Protein AF-A0A4P8XWK1-F1 (afdb_monomer_lite)

Sequence (122 aa):
MGINEVAKKFLLLSGVDESELSKYLPLIRESIAYVKSILKEEVDVKENSALLTSACGTYAYYKWSLFYSQSDVSYFKAGDLTVSKSSESKVTERAYSLWKESLKEIARFTKSSDFYFKGVSV

Foldseek 3Di:
DDLVLLLVLQCVLQVDDPVCSVVLSVLLVVLLVVLVVFFDPPDPCVVCVVLSSQLSNLSSQLVVLVVVLVVVPDDDDDPDDPPDNVVSVVSNVVSVVSNVVSCVVCVVGGPPDPPDPPPPDD

Structure (mmCIF, N/CA/C/O backbone):
data_AF-A0A4P8XWK1-F1
#
_entry.id   AF-A0A4P8XWK1-F1
#
loop_
_atom_site.group_PDB
_atom_site.id
_atom_site.type_symbol
_atom_site.label_atom_id
_atom_site.label_alt_id
_atom_site.label_comp_id
_atom_site.label_asym_id
_atom_site.label_entity_id
_atom_site.label_seq_id
_atom_site.pdbx_PDB_ins_code
_atom_site.Cartn_x
_atom_site.Cartn_y
_atom_site.Cartn_z
_atom_site.occupancy
_atom_site.B_iso_or_equiv
_atom_site.auth_seq_id
_atom_site.auth_comp_id
_atom_site.auth_asym_id
_atom_site.auth_atom_id
_atom_site.pdbx_PDB_model_num
ATOM 1 N N . MET A 1 1 ? -7.491 9.790 1.916 1.00 81.88 1 MET A N 1
ATOM 2 C CA . MET A 1 1 ? -6.547 9.207 0.937 1.00 81.88 1 MET A CA 1
ATOM 3 C C . MET A 1 1 ? -6.998 9.577 -0.469 1.00 81.88 1 MET A C 1
ATOM 5 O O . MET A 1 1 ? -8.122 9.241 -0.838 1.00 81.88 1 MET A O 1
ATOM 9 N N . GLY A 1 2 ? -6.183 10.332 -1.202 1.00 91.44 2 GLY A N 1
ATOM 10 C CA . GLY A 1 2 ? -6.444 10.676 -2.599 1.00 91.44 2 GLY A CA 1
ATOM 11 C C . GLY A 1 2 ? -5.657 9.766 -3.542 1.00 91.44 2 GLY A C 1
ATOM 12 O O . GLY A 1 2 ? -4.635 9.189 -3.169 1.00 91.44 2 GLY A O 1
ATOM 13 N N . ILE A 1 3 ? -6.171 9.579 -4.759 1.00 95.94 3 ILE A N 1
ATOM 14 C CA . ILE A 1 3 ? -5.551 8.687 -5.749 1.00 95.94 3 ILE A CA 1
ATOM 15 C C . ILE A 1 3 ? -4.157 9.172 -6.169 1.00 95.94 3 ILE A C 1
ATOM 17 O O . ILE A 1 3 ? -3.268 8.351 -6.377 1.00 95.94 3 ILE A O 1
ATOM 21 N N . ASN A 1 4 ? -3.944 10.488 -6.228 1.00 96.75 4 ASN A N 1
ATOM 22 C CA . ASN A 1 4 ? -2.685 11.089 -6.667 1.00 96.75 4 ASN A CA 1
ATOM 23 C C . ASN A 1 4 ? -1.558 10.851 -5.654 1.00 96.75 4 ASN A C 1
ATOM 25 O O . ASN A 1 4 ? -0.423 10.571 -6.025 1.00 96.75 4 ASN A O 1
ATOM 29 N N . GLU A 1 5 ? -1.863 10.936 -4.365 1.00 97.19 5 GLU A N 1
ATOM 30 C CA . GLU A 1 5 ? -0.912 10.730 -3.277 1.00 97.19 5 GLU A CA 1
ATOM 31 C C . GLU A 1 5 ? -0.511 9.256 -3.177 1.00 97.19 5 GLU A C 1
ATOM 33 O O . GLU A 1 5 ? 0.667 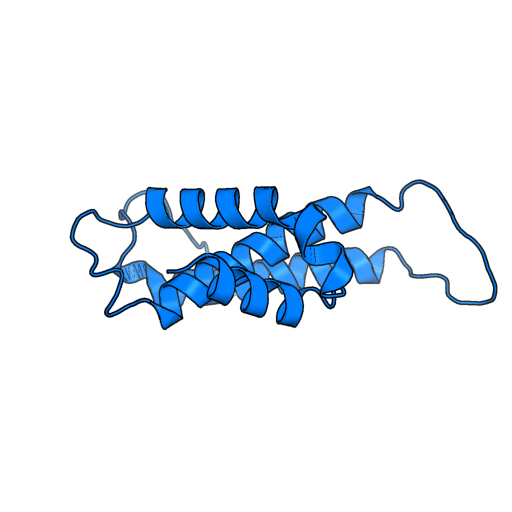8.939 -3.006 1.00 97.19 5 GLU A O 1
ATOM 38 N N . VAL A 1 6 ? -1.475 8.348 -3.362 1.00 98.12 6 VAL A N 1
ATOM 39 C CA . VAL A 1 6 ? -1.200 6.907 -3.421 1.00 98.12 6 VAL A CA 1
ATOM 40 C C . VAL A 1 6 ? -0.385 6.563 -4.669 1.00 98.12 6 VAL A C 1
ATOM 42 O O . VAL A 1 6 ? 0.570 5.797 -4.565 1.00 98.12 6 VAL A O 1
ATOM 45 N N . ALA A 1 7 ? -0.692 7.169 -5.820 1.00 98.06 7 ALA A N 1
ATOM 46 C CA . ALA A 1 7 ? 0.085 7.008 -7.047 1.00 98.06 7 ALA A CA 1
ATOM 47 C C . ALA A 1 7 ? 1.542 7.460 -6.871 1.00 98.06 7 ALA A C 1
ATOM 49 O O . ALA A 1 7 ? 2.454 6.710 -7.203 1.00 98.06 7 ALA A O 1
ATOM 50 N N . LYS A 1 8 ? 1.781 8.627 -6.259 1.00 97.81 8 LYS A N 1
ATOM 51 C CA . LYS A 1 8 ? 3.140 9.104 -5.944 1.00 97.81 8 LYS A CA 1
ATOM 52 C C . LYS A 1 8 ? 3.898 8.133 -5.039 1.00 97.81 8 LYS A C 1
ATOM 54 O O . LYS A 1 8 ? 5.059 7.831 -5.301 1.00 97.81 8 LYS A O 1
ATOM 59 N N . LYS A 1 9 ? 3.245 7.613 -3.991 1.00 97.88 9 LYS A N 1
ATOM 60 C CA . LYS A 1 9 ? 3.847 6.607 -3.099 1.00 97.88 9 LYS A CA 1
ATOM 61 C C . LYS A 1 9 ? 4.169 5.313 -3.851 1.00 97.88 9 LYS A C 1
ATOM 63 O O . LYS A 1 9 ? 5.223 4.733 -3.618 1.00 97.88 9 LYS A O 1
ATOM 68 N N . PHE A 1 10 ? 3.289 4.877 -4.749 1.00 97.81 10 PHE A N 1
ATOM 69 C CA . PHE A 1 10 ? 3.504 3.704 -5.590 1.00 97.81 10 PHE A CA 1
ATOM 70 C C . PHE A 1 10 ? 4.699 3.877 -6.540 1.00 97.81 10 PHE A C 1
ATOM 72 O O . PHE A 1 10 ? 5.564 3.003 -6.565 1.00 97.81 10 PHE A O 1
ATOM 79 N N . LEU A 1 11 ? 4.790 4.993 -7.274 1.00 96.81 11 LEU A N 1
ATOM 80 C CA . LEU A 1 11 ? 5.912 5.266 -8.186 1.00 96.81 11 LEU A CA 1
ATOM 81 C C . LEU A 1 11 ? 7.243 5.302 -7.426 1.00 96.81 11 LEU A C 1
ATOM 83 O O . LEU A 1 11 ? 8.204 4.657 -7.834 1.00 96.81 11 LEU A O 1
ATOM 87 N N . LEU A 1 12 ? 7.264 5.956 -6.258 1.00 96.81 12 LEU A N 1
ATOM 88 C CA . LEU A 1 12 ? 8.442 6.007 -5.389 1.00 96.81 12 LEU A CA 1
ATOM 89 C C . LEU A 1 12 ? 8.949 4.611 -4.986 1.00 96.81 12 LEU A C 1
ATOM 91 O O . LEU A 1 12 ? 10.154 4.407 -4.876 1.00 96.81 12 LEU A O 1
ATOM 95 N N . LEU A 1 13 ? 8.043 3.667 -4.718 1.00 95.38 13 LEU A N 1
ATOM 96 C CA . LEU A 1 13 ? 8.403 2.319 -4.264 1.00 95.38 13 LEU A CA 1
ATOM 97 C C . LEU A 1 13 ? 8.727 1.363 -5.417 1.00 95.38 13 LEU A C 1
ATOM 99 O O . LEU A 1 13 ? 9.612 0.522 -5.280 1.00 95.38 13 LEU A O 1
ATOM 103 N N . SER A 1 14 ? 7.993 1.472 -6.524 1.00 93.06 14 SER A N 1
ATOM 104 C CA . SER A 1 14 ? 8.110 0.574 -7.678 1.00 93.06 14 SER A CA 1
ATOM 105 C C . SER A 1 14 ? 9.228 0.958 -8.640 1.00 93.06 14 SER A C 1
ATOM 107 O O . SER A 1 14 ? 9.750 0.084 -9.324 1.00 93.06 14 SER A O 1
ATOM 109 N N . GLY A 1 15 ? 9.599 2.241 -8.704 1.00 92.94 15 GLY A N 1
ATOM 110 C CA . GLY A 1 15 ? 10.510 2.754 -9.729 1.00 92.94 15 GLY A CA 1
ATOM 111 C C . GLY A 1 15 ? 9.896 2.786 -11.133 1.00 92.94 15 GLY A C 1
ATOM 112 O O . GLY A 1 15 ? 10.620 3.006 -12.098 1.00 92.94 15 GLY A O 1
ATOM 113 N N . VAL A 1 16 ? 8.583 2.55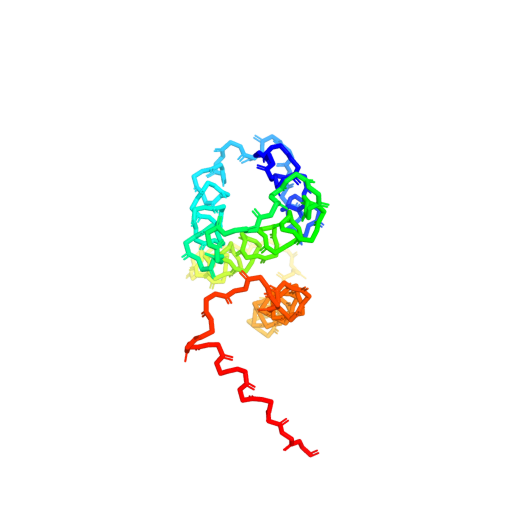9 -11.253 1.00 92.00 16 VAL A N 1
ATOM 114 C CA . VAL A 1 16 ? 7.835 2.709 -12.505 1.00 92.00 16 VAL A CA 1
ATOM 115 C C . VAL A 1 16 ? 7.911 4.162 -12.968 1.00 92.00 16 VAL A C 1
ATOM 117 O O . VAL A 1 16 ? 7.784 5.084 -12.159 1.00 92.00 16 VAL A O 1
ATOM 120 N N . ASP A 1 17 ? 8.095 4.361 -14.271 1.00 92.38 17 ASP A N 1
ATOM 121 C CA . ASP A 1 17 ? 8.111 5.694 -14.864 1.00 92.38 17 ASP A CA 1
ATOM 122 C C . ASP A 1 17 ? 6.719 6.346 -14.802 1.00 92.38 17 ASP A C 1
ATOM 124 O O . ASP A 1 17 ? 5.687 5.689 -14.968 1.00 92.38 17 ASP A O 1
ATOM 128 N N . GLU A 1 18 ? 6.671 7.661 -14.586 1.00 93.38 18 GLU A N 1
ATOM 129 C CA . GLU A 1 18 ? 5.405 8.392 -14.479 1.00 93.38 18 GLU A CA 1
ATOM 130 C C . GLU A 1 18 ? 4.548 8.273 -15.754 1.00 93.38 18 GLU A C 1
ATOM 132 O O . GLU A 1 18 ? 3.319 8.208 -15.661 1.00 93.38 18 GLU A O 1
ATOM 137 N N . SER A 1 19 ? 5.166 8.140 -16.935 1.00 95.25 19 SER A N 1
ATOM 138 C CA . SER A 1 19 ? 4.454 7.918 -18.203 1.00 95.25 19 SER A CA 1
ATOM 139 C C . SER A 1 19 ? 3.677 6.596 -18.237 1.00 95.25 19 SER A C 1
ATOM 141 O O . SER A 1 19 ? 2.658 6.483 -18.927 1.00 95.25 19 SER A O 1
ATOM 143 N N . GLU A 1 20 ? 4.092 5.605 -17.446 1.00 93.00 20 GLU A N 1
ATOM 144 C CA . GLU A 1 20 ? 3.436 4.302 -17.350 1.00 93.00 20 GLU A CA 1
ATOM 145 C C . GLU A 1 20 ? 2.373 4.236 -16.251 1.00 93.00 20 GLU A C 1
ATOM 147 O O . GLU A 1 20 ? 1.632 3.251 -16.180 1.00 93.00 20 GLU A O 1
ATOM 152 N N . LEU A 1 21 ? 2.233 5.279 -15.424 1.00 93.88 21 LEU A N 1
ATOM 153 C CA . LEU A 1 21 ? 1.309 5.299 -14.286 1.00 93.88 21 LEU A CA 1
ATOM 154 C C . LE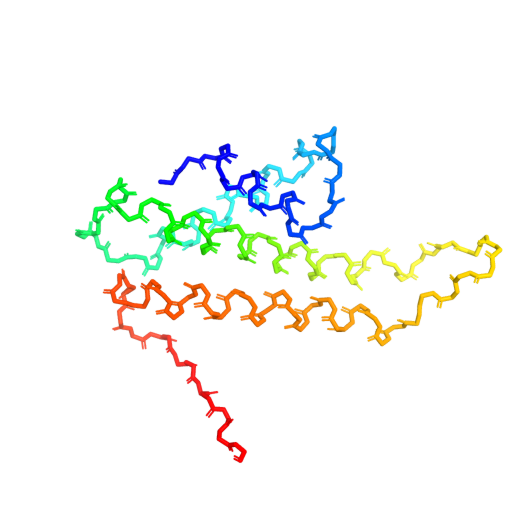U A 1 21 ? -0.124 4.915 -14.682 1.00 93.88 21 LEU A C 1
ATOM 156 O O . LEU A 1 21 ? -0.813 4.219 -13.933 1.00 93.88 21 LEU A O 1
ATOM 160 N N . SER A 1 22 ? -0.568 5.332 -15.871 1.00 95.88 22 SER A N 1
ATOM 161 C CA . SER A 1 22 ? -1.906 5.035 -16.396 1.00 95.88 22 SER A CA 1
ATOM 162 C C . SER A 1 22 ? -2.227 3.533 -16.424 1.00 95.88 22 SER A C 1
ATOM 164 O O . SER A 1 22 ? -3.360 3.155 -16.113 1.00 95.88 22 SER A O 1
ATOM 166 N N . LYS A 1 23 ? -1.228 2.676 -16.691 1.00 94.56 23 LYS A N 1
ATOM 167 C CA . LYS A 1 23 ? -1.353 1.207 -16.707 1.00 94.56 23 LYS A CA 1
ATOM 168 C C . LYS A 1 23 ? -1.670 0.638 -15.322 1.00 94.56 23 LYS A C 1
ATOM 170 O O . LYS A 1 23 ? -2.345 -0.380 -15.208 1.00 94.56 23 LYS A O 1
ATOM 175 N N . TYR A 1 24 ? -1.218 1.317 -14.267 1.00 95.94 24 TYR A N 1
ATOM 176 C CA . TYR A 1 24 ? -1.308 0.856 -12.880 1.00 95.94 24 TYR A CA 1
ATOM 177 C C . TYR A 1 24 ? -2.408 1.556 -12.069 1.00 95.94 24 TYR A C 1
ATOM 179 O O . TYR A 1 24 ? -2.654 1.192 -10.920 1.00 95.94 24 TYR A O 1
ATOM 187 N N . LEU A 1 25 ? -3.137 2.518 -12.648 1.00 96.75 25 LEU A N 1
ATOM 188 C CA . LEU A 1 25 ? -4.273 3.161 -11.974 1.00 96.75 25 LEU A CA 1
ATOM 189 C C . LEU A 1 25 ? -5.364 2.178 -11.510 1.00 96.75 25 LEU A C 1
ATOM 191 O O . LEU A 1 25 ? -5.874 2.380 -10.404 1.00 96.75 25 LEU A O 1
ATOM 195 N N . PRO A 1 26 ? -5.747 1.128 -12.272 1.00 96.50 26 PRO A N 1
ATOM 196 C CA . PRO A 1 26 ? -6.682 0.117 -11.774 1.00 96.50 26 PRO A CA 1
ATOM 197 C C . PRO A 1 26 ? -6.164 -0.567 -10.503 1.00 96.50 26 PRO A C 1
ATOM 199 O O . PRO A 1 26 ? -6.881 -0.625 -9.506 1.00 96.50 26 PRO A O 1
ATOM 202 N N . LEU A 1 27 ? -4.886 -0.960 -10.495 1.00 95.81 27 LEU A N 1
ATOM 203 C CA . LEU A 1 27 ? -4.233 -1.575 -9.342 1.00 95.81 27 LEU A CA 1
ATOM 204 C C . LEU A 1 27 ? -4.242 -0.648 -8.116 1.00 95.81 27 LEU A C 1
ATOM 206 O O . LEU A 1 27 ? -4.597 -1.067 -7.017 1.00 95.81 27 LEU A O 1
ATOM 210 N N . ILE A 1 28 ? -3.914 0.631 -8.310 1.00 97.94 28 ILE A N 1
ATOM 211 C CA . ILE A 1 28 ? -3.928 1.645 -7.247 1.00 97.94 28 ILE A CA 1
ATOM 212 C C . ILE A 1 28 ? -5.342 1.831 -6.675 1.00 97.94 28 ILE A C 1
ATOM 214 O O . ILE A 1 28 ? -5.514 1.920 -5.456 1.00 97.94 28 ILE A O 1
ATOM 218 N N . ARG A 1 29 ? -6.372 1.869 -7.531 1.00 98.12 29 ARG A N 1
ATOM 219 C CA . ARG A 1 29 ? -7.777 1.984 -7.099 1.00 98.12 29 ARG A CA 1
ATOM 220 C C . ARG A 1 29 ? -8.218 0.775 -6.285 1.00 98.12 29 ARG A C 1
ATOM 222 O O . ARG A 1 29 ? -8.849 0.955 -5.245 1.00 98.12 29 ARG A O 1
ATOM 229 N N . GLU A 1 30 ? -7.859 -0.429 -6.720 1.00 96.44 30 GLU A N 1
ATOM 230 C CA . GLU A 1 30 ? -8.125 -1.660 -5.971 1.00 96.44 30 GLU A CA 1
ATOM 231 C C . GLU A 1 30 ? -7.444 -1.643 -4.603 1.00 96.44 30 GLU A C 1
ATOM 233 O O . GLU A 1 30 ? -8.067 -1.995 -3.603 1.00 96.44 30 GLU A O 1
ATOM 238 N N . SER A 1 31 ? -6.195 -1.180 -4.526 1.00 96.50 31 SER A N 1
ATOM 239 C CA . SER A 1 31 ? -5.480 -1.072 -3.255 1.00 96.50 31 SER A CA 1
ATOM 240 C C . SER A 1 31 ? -6.136 -0.080 -2.294 1.00 96.50 31 SER A C 1
ATOM 242 O O . SER A 1 31 ? -6.262 -0.373 -1.105 1.00 96.50 31 SER A O 1
ATOM 244 N N . ILE A 1 32 ? -6.620 1.057 -2.802 1.00 97.31 32 ILE A N 1
ATOM 245 C CA . ILE A 1 32 ? -7.410 2.020 -2.021 1.00 97.31 32 ILE A CA 1
ATOM 246 C C . ILE A 1 32 ? -8.711 1.382 -1.522 1.00 97.31 32 ILE A C 1
ATOM 248 O O . ILE A 1 32 ? -9.070 1.548 -0.355 1.00 97.31 32 ILE A O 1
ATOM 252 N N . ALA A 1 33 ? -9.427 0.663 -2.390 1.00 96.31 33 ALA A N 1
ATOM 253 C CA . ALA A 1 33 ? -10.677 -0.003 -2.031 1.00 96.31 33 ALA A CA 1
ATOM 254 C C . ALA A 1 33 ? -10.458 -1.076 -0.954 1.00 96.31 33 ALA A C 1
ATOM 256 O O . ALA A 1 33 ? -11.201 -1.117 0.027 1.00 96.31 33 ALA A O 1
ATOM 257 N N . TYR A 1 34 ? -9.402 -1.881 -1.088 1.00 95.50 34 TYR A N 1
ATOM 258 C CA . TYR A 1 34 ? -9.035 -2.892 -0.102 1.00 95.50 34 TYR A CA 1
ATOM 259 C C . TYR A 1 34 ? -8.730 -2.272 1.261 1.00 95.50 34 TYR A C 1
ATOM 261 O O . TYR A 1 34 ? -9.350 -2.658 2.252 1.00 95.50 34 TYR A O 1
ATOM 269 N N . VAL A 1 35 ? -7.844 -1.270 1.324 1.00 94.94 35 VAL A N 1
ATOM 270 C CA . VAL A 1 35 ? -7.516 -0.620 2.602 1.00 94.94 35 VAL A CA 1
ATOM 271 C C . VAL A 1 35 ? -8.775 -0.033 3.231 1.00 94.94 35 VAL A C 1
ATOM 273 O O . VAL A 1 35 ? -9.016 -0.273 4.404 1.00 94.94 35 VAL A O 1
ATOM 276 N N . LYS A 1 36 ? -9.640 0.640 2.462 1.00 94.00 36 LYS A N 1
ATOM 277 C CA . LYS A 1 36 ? -10.928 1.137 2.976 1.00 94.00 36 LYS A CA 1
ATOM 278 C C . LYS A 1 36 ? -11.826 0.030 3.531 1.00 94.00 36 LYS A C 1
ATOM 280 O O . LYS A 1 36 ? -12.472 0.251 4.547 1.00 94.00 36 LYS A O 1
ATOM 285 N N . SER A 1 37 ? -11.864 -1.143 2.896 1.00 93.38 37 SER A N 1
ATOM 286 C CA . SER A 1 37 ? -12.726 -2.254 3.325 1.00 93.38 37 SER A CA 1
ATOM 287 C C . SER A 1 37 ? -12.365 -2.806 4.709 1.00 93.38 37 SER A C 1
ATOM 289 O O . SER A 1 37 ? -13.251 -3.253 5.442 1.00 93.38 37 SER A O 1
ATOM 291 N N . ILE A 1 38 ? -11.084 -2.718 5.087 1.00 93.25 38 ILE A N 1
ATOM 292 C CA . ILE A 1 38 ? -10.575 -3.204 6.373 1.00 93.25 38 ILE A CA 1
ATOM 293 C C . ILE A 1 38 ? -10.581 -2.134 7.474 1.00 93.25 38 ILE A C 1
ATOM 295 O O . ILE A 1 38 ? -10.316 -2.474 8.626 1.00 93.25 38 ILE A O 1
ATOM 299 N N . LEU A 1 39 ? -10.875 -0.864 7.163 1.00 93.56 39 LEU A N 1
ATOM 300 C CA . LEU A 1 39 ? -10.980 0.208 8.163 1.00 93.56 39 LEU A CA 1
ATOM 301 C C . LEU A 1 39 ? -12.298 0.132 8.935 1.00 93.56 39 LEU A C 1
ATOM 303 O O . LEU A 1 39 ? -13.336 -0.204 8.371 1.00 93.56 39 LEU A O 1
ATOM 307 N N . LYS A 1 40 ? -12.270 0.504 10.214 1.00 93.69 40 LYS A N 1
ATOM 308 C CA . LYS A 1 40 ? -13.475 0.793 10.998 1.00 93.69 40 LYS A CA 1
ATOM 309 C C . LYS A 1 40 ? -14.224 1.985 10.385 1.00 93.69 40 LYS A C 1
ATOM 311 O O . LYS A 1 40 ? -13.620 2.824 9.715 1.00 93.69 40 LYS A O 1
ATOM 316 N N . GLU A 1 41 ? -15.532 2.048 10.597 1.00 90.62 41 GLU A N 1
ATOM 317 C CA . GLU A 1 41 ? -16.396 3.049 9.954 1.00 90.62 41 GLU A CA 1
ATOM 318 C C . GLU A 1 41 ? -16.132 4.467 10.479 1.00 90.62 41 GLU A C 1
ATOM 320 O O . GLU A 1 41 ? -16.222 5.437 9.732 1.00 90.62 41 GLU A O 1
ATOM 325 N N . GLU A 1 42 ? -15.728 4.577 11.742 1.00 91.81 42 GLU A N 1
ATOM 326 C CA . GLU A 1 42 ? -15.481 5.825 12.464 1.00 91.81 42 GLU A CA 1
ATOM 327 C C . GLU A 1 42 ? -14.103 6.464 12.203 1.00 91.81 42 GLU A C 1
ATOM 329 O O . GLU A 1 42 ? -13.763 7.479 12.809 1.00 91.81 42 GLU A O 1
ATOM 334 N N . VAL A 1 43 ? -13.274 5.881 11.332 1.00 93.00 43 VAL A N 1
ATOM 335 C CA . VAL A 1 43 ? -11.919 6.391 11.069 1.00 93.00 43 VAL A CA 1
ATOM 336 C C . VAL A 1 43 ? -11.984 7.710 10.301 1.00 93.00 43 VAL A C 1
ATOM 338 O O . VAL A 1 43 ? -12.440 7.749 9.156 1.00 93.00 43 VAL A O 1
ATOM 341 N N . ASP A 1 44 ? -11.414 8.779 10.866 1.00 93.50 44 ASP A N 1
ATOM 342 C CA . ASP A 1 44 ? -11.203 10.020 10.120 1.00 93.50 44 ASP A CA 1
ATOM 343 C C . ASP A 1 44 ? -10.101 9.825 9.063 1.00 93.50 44 ASP A C 1
ATOM 345 O O . ASP A 1 44 ? -8.894 9.826 9.333 1.00 93.50 44 ASP A O 1
ATOM 349 N N . VAL A 1 45 ? -10.535 9.648 7.816 1.00 90.94 45 VAL A N 1
ATOM 350 C CA . VAL A 1 45 ? -9.665 9.418 6.657 1.00 90.94 45 VAL A CA 1
ATOM 351 C C . VAL A 1 45 ? -8.844 10.657 6.269 1.00 90.94 45 VAL A C 1
ATOM 353 O O . VAL A 1 45 ? -7.820 10.514 5.587 1.00 90.94 45 VAL A O 1
ATOM 356 N N . LYS A 1 46 ? -9.287 11.868 6.631 1.00 91.00 46 LYS A N 1
ATOM 357 C CA . LYS A 1 46 ? -8.562 13.114 6.339 1.00 91.00 46 LYS A CA 1
ATOM 358 C C . LYS A 1 46 ? -7.443 13.316 7.351 1.00 91.00 46 LYS A C 1
ATOM 360 O O . LYS A 1 46 ? -6.299 13.503 6.934 1.00 91.00 46 LYS A O 1
ATOM 365 N N . GLU A 1 47 ? -7.757 13.191 8.637 1.00 94.25 47 GLU A N 1
ATOM 366 C CA . GLU A 1 47 ? -6.783 13.310 9.726 1.00 94.25 47 GLU A CA 1
ATOM 367 C C . GLU A 1 47 ? -5.678 12.250 9.601 1.00 94.25 47 GLU A C 1
ATOM 369 O O . GLU A 1 47 ? -4.494 12.551 9.720 1.00 94.25 47 GLU A O 1
ATOM 374 N N . ASN A 1 48 ? -6.044 11.020 9.226 1.00 94.75 48 ASN A N 1
ATOM 375 C CA . ASN A 1 48 ? -5.104 9.900 9.102 1.00 94.75 48 ASN A CA 1
ATOM 376 C C . ASN A 1 48 ? -4.587 9.690 7.670 1.00 94.75 48 ASN A C 1
ATOM 378 O O . ASN A 1 48 ? -4.078 8.619 7.323 1.00 94.75 48 ASN A O 1
ATOM 382 N N . SER A 1 49 ? -4.718 10.704 6.811 1.00 94.31 49 SER A N 1
ATOM 383 C CA . SER A 1 49 ? -4.453 10.586 5.375 1.00 94.31 49 SER A CA 1
ATOM 384 C C . SER A 1 49 ? -3.037 10.117 5.043 1.00 94.31 49 SER A C 1
ATOM 386 O O . SER A 1 49 ? -2.892 9.321 4.117 1.00 94.31 49 SER A O 1
ATOM 388 N N . ALA A 1 50 ? -2.014 10.534 5.794 1.00 96.00 50 ALA A N 1
ATOM 389 C CA . ALA A 1 50 ? -0.625 10.131 5.564 1.00 96.00 50 ALA A CA 1
ATOM 390 C C . ALA A 1 50 ? -0.405 8.623 5.787 1.00 96.00 50 ALA A C 1
ATOM 392 O O . ALA A 1 50 ? 0.075 7.932 4.885 1.00 96.00 50 ALA A O 1
ATOM 393 N N . LEU A 1 51 ? -0.827 8.097 6.943 1.00 96.25 51 LEU A N 1
ATOM 394 C CA . LEU A 1 51 ? -0.698 6.673 7.286 1.00 96.25 51 LEU A CA 1
ATOM 395 C C . LEU A 1 51 ? -1.508 5.796 6.326 1.00 96.25 51 LEU A C 1
ATOM 397 O O . LEU A 1 51 ? -1.008 4.807 5.790 1.00 96.25 51 LEU A O 1
ATOM 401 N N . LEU A 1 52 ? -2.743 6.208 6.028 1.00 97.12 52 LEU A N 1
ATOM 402 C CA . LEU A 1 52 ? -3.611 5.487 5.099 1.00 97.12 52 LEU A CA 1
ATOM 403 C C . LEU A 1 52 ? -3.067 5.509 3.663 1.00 97.12 52 LEU A C 1
ATOM 405 O O . LEU A 1 52 ? -3.162 4.507 2.956 1.00 97.12 52 LEU A O 1
ATOM 409 N N . THR A 1 53 ? -2.466 6.621 3.230 1.00 97.88 53 THR A N 1
ATOM 410 C CA . THR A 1 53 ? -1.790 6.714 1.925 1.00 97.88 53 THR A CA 1
ATOM 411 C C . THR A 1 53 ? -0.583 5.785 1.871 1.00 97.88 53 THR A C 1
ATOM 413 O O . THR A 1 53 ? -0.397 5.100 0.865 1.00 97.88 53 THR A O 1
ATOM 416 N N . SER A 1 54 ? 0.202 5.714 2.952 1.00 97.50 54 SER A N 1
ATOM 417 C CA . SER A 1 54 ? 1.332 4.788 3.054 1.00 97.50 54 SER A CA 1
ATOM 418 C C . SER A 1 54 ? 0.870 3.339 2.906 1.00 97.50 54 SER A C 1
ATOM 420 O O . SER A 1 54 ? 1.378 2.637 2.035 1.00 97.50 54 SER A O 1
ATOM 422 N N . ALA A 1 55 ? -0.166 2.931 3.651 1.00 97.31 55 ALA A N 1
ATOM 423 C CA . ALA A 1 55 ? -0.738 1.586 3.575 1.00 97.31 55 ALA A CA 1
ATOM 424 C C . ALA A 1 55 ? -1.283 1.237 2.180 1.00 97.31 55 ALA A C 1
ATOM 426 O O . ALA A 1 55 ? -1.057 0.133 1.687 1.00 97.31 55 ALA A O 1
ATOM 427 N N . CYS A 1 56 ? -1.959 2.176 1.509 1.00 97.88 56 CYS A N 1
ATOM 428 C CA . CYS A 1 56 ? -2.435 1.959 0.140 1.00 97.88 56 CYS A CA 1
ATOM 429 C C . CYS A 1 56 ? -1.275 1.818 -0.852 1.00 97.88 56 CYS A C 1
ATOM 431 O O . CYS A 1 56 ? -1.302 0.934 -1.705 1.00 97.88 56 CYS A O 1
ATOM 433 N N . GLY A 1 57 ? -0.261 2.682 -0.746 1.00 97.88 57 GLY A N 1
ATOM 434 C CA . GLY A 1 57 ? 0.880 2.694 -1.660 1.00 97.88 57 GLY A CA 1
ATOM 435 C C . GLY A 1 57 ? 1.769 1.461 -1.510 1.00 97.88 57 GLY A C 1
ATOM 436 O O . GLY A 1 57 ? 2.166 0.874 -2.514 1.00 97.88 57 GLY A O 1
ATOM 437 N N . THR A 1 58 ? 2.035 1.019 -0.276 1.00 98.00 58 THR A N 1
ATOM 438 C CA . THR A 1 58 ? 2.796 -0.216 -0.024 1.00 98.00 58 THR A CA 1
ATOM 439 C C . THR A 1 58 ? 2.016 -1.461 -0.430 1.00 98.00 58 THR A C 1
ATOM 441 O O . THR A 1 58 ? 2.613 -2.389 -0.971 1.00 98.00 58 THR A O 1
ATOM 444 N N . TYR A 1 59 ? 0.687 -1.467 -0.279 1.00 97.56 59 TYR A N 1
ATOM 445 C CA . TYR A 1 59 ? -0.143 -2.559 -0.786 1.00 97.56 59 TYR A CA 1
ATOM 446 C C . TYR A 1 59 ? -0.181 -2.609 -2.322 1.00 97.56 59 TYR A C 1
ATOM 448 O O . TYR A 1 59 ? -0.066 -3.687 -2.901 1.00 97.56 59 TYR A O 1
ATOM 456 N N . ALA A 1 60 ? -0.287 -1.458 -2.996 1.00 97.62 60 ALA A N 1
ATOM 457 C CA . ALA A 1 60 ? -0.201 -1.381 -4.457 1.00 97.62 60 ALA A CA 1
ATOM 458 C C . ALA A 1 60 ? 1.162 -1.869 -4.965 1.00 97.62 60 ALA A C 1
ATOM 460 O O . ALA A 1 60 ? 1.223 -2.653 -5.908 1.00 97.62 60 ALA A O 1
ATOM 461 N N . TYR A 1 61 ? 2.248 -1.468 -4.299 1.00 97.12 61 TYR A N 1
ATOM 462 C CA . TYR A 1 61 ? 3.598 -1.939 -4.606 1.00 97.12 61 TYR A CA 1
ATOM 463 C C . TYR A 1 61 ? 3.749 -3.453 -4.407 1.00 97.12 61 TYR A C 1
ATOM 465 O O . TYR A 1 61 ? 4.304 -4.130 -5.269 1.00 97.12 61 TYR A O 1
ATOM 473 N N . TYR A 1 62 ? 3.209 -4.001 -3.316 1.00 95.88 62 TYR A N 1
ATOM 474 C CA . TYR A 1 62 ? 3.201 -5.444 -3.079 1.00 95.88 62 TYR A CA 1
ATOM 475 C C . TYR A 1 62 ? 2.412 -6.204 -4.149 1.00 95.88 62 TYR A C 1
ATOM 477 O O . TYR A 1 62 ? 2.905 -7.184 -4.697 1.00 95.88 62 TYR A O 1
ATOM 485 N N . LYS A 1 63 ? 1.215 -5.739 -4.517 1.00 94.31 63 LYS A N 1
ATOM 486 C CA . LYS A 1 63 ? 0.466 -6.368 -5.610 1.00 94.31 63 LYS A CA 1
ATOM 487 C C . LYS A 1 63 ? 1.219 -6.286 -6.936 1.00 94.31 63 LYS A C 1
ATOM 489 O O . LYS A 1 63 ? 1.250 -7.264 -7.670 1.00 94.31 63 LYS A O 1
ATOM 494 N N . TRP A 1 64 ? 1.833 -5.146 -7.238 1.00 94.44 64 TRP A N 1
ATOM 495 C CA . TRP A 1 64 ? 2.644 -4.983 -8.440 1.00 94.44 64 TRP A CA 1
ATOM 496 C C . TRP A 1 64 ? 3.826 -5.956 -8.468 1.00 94.44 64 TRP A C 1
ATOM 498 O O . TRP A 1 64 ? 4.040 -6.590 -9.496 1.00 94.44 64 TRP A O 1
ATOM 508 N N . SER A 1 65 ? 4.543 -6.148 -7.355 1.00 91.00 65 SER A N 1
ATOM 509 C CA . SER A 1 65 ? 5.688 -7.069 -7.317 1.00 91.00 65 SER A CA 1
ATOM 510 C C . SER A 1 65 ? 5.287 -8.536 -7.506 1.00 91.00 65 SER A C 1
ATOM 512 O O . SER A 1 65 ? 6.032 -9.300 -8.124 1.00 91.00 65 SER A O 1
ATOM 514 N N . LEU A 1 66 ? 4.079 -8.921 -7.073 1.00 88.56 66 LEU A N 1
ATOM 515 C CA . LEU A 1 66 ? 3.506 -10.239 -7.373 1.00 88.56 66 LEU A CA 1
ATOM 516 C C . LEU A 1 66 ? 3.283 -10.454 -8.877 1.00 88.56 66 LEU A C 1
ATOM 518 O O . LEU A 1 66 ? 3.495 -11.559 -9.360 1.00 88.56 66 LEU A O 1
ATOM 522 N N . PHE A 1 67 ? 2.878 -9.422 -9.621 1.00 83.50 67 PHE A N 1
ATOM 523 C CA . PHE A 1 67 ? 2.726 -9.519 -11.078 1.00 83.50 67 PHE A CA 1
ATOM 524 C C . PHE A 1 67 ? 4.069 -9.412 -11.804 1.00 83.50 67 PHE A C 1
ATOM 526 O O . PHE A 1 67 ? 4.310 -10.167 -12.741 1.00 83.50 67 PHE A O 1
ATOM 533 N N . TYR A 1 68 ? 4.959 -8.533 -11.333 1.00 73.62 68 TYR A N 1
ATOM 534 C CA . TYR A 1 68 ? 6.298 -8.336 -11.889 1.00 73.62 68 TYR A CA 1
ATOM 535 C C . TYR A 1 68 ? 7.123 -9.631 -11.858 1.00 73.62 68 TYR A C 1
ATOM 537 O O . TYR A 1 68 ? 7.738 -10.001 -12.852 1.00 73.62 68 TYR A O 1
ATOM 545 N N . SER A 1 69 ? 7.050 -10.377 -10.752 1.00 61.69 69 SER A N 1
ATOM 546 C CA . SER A 1 69 ? 7.699 -11.692 -10.616 1.00 61.69 69 SER A CA 1
ATOM 547 C C . SER A 1 69 ? 7.081 -12.801 -11.482 1.00 61.69 69 SER A C 1
ATOM 549 O O . SER A 1 69 ? 7.680 -13.863 -11.633 1.00 61.69 69 SER A O 1
ATOM 551 N N . GLN A 1 70 ? 5.893 -12.590 -12.062 1.00 58.41 70 GLN A N 1
ATOM 552 C CA . GLN A 1 70 ? 5.255 -13.549 -12.973 1.00 58.41 70 GLN A CA 1
ATOM 553 C C . GLN A 1 70 ? 5.480 -13.221 -14.455 1.00 58.41 70 GLN A C 1
ATOM 555 O O . GLN A 1 70 ? 5.445 -14.130 -15.284 1.00 58.41 70 GLN A O 1
ATOM 560 N N . SER A 1 71 ? 5.722 -11.953 -14.802 1.00 54.03 71 SER A N 1
ATOM 561 C CA . SER A 1 71 ? 5.878 -11.502 -16.193 1.00 54.03 71 SER A CA 1
ATOM 562 C C . SER A 1 71 ? 7.188 -11.923 -16.876 1.00 54.03 71 SER A C 1
ATOM 564 O O . SER A 1 71 ? 7.232 -11.913 -18.101 1.00 54.03 71 SER A O 1
ATOM 566 N N . ASP A 1 72 ? 8.212 -12.363 -16.135 1.00 47.59 72 ASP A N 1
ATOM 567 C CA . ASP A 1 72 ? 9.533 -12.730 -16.686 1.00 47.59 72 ASP A CA 1
ATOM 568 C C . ASP A 1 72 ? 9.731 -14.237 -16.955 1.00 47.59 72 ASP A C 1
ATOM 570 O O . ASP A 1 72 ? 10.837 -14.711 -17.222 1.00 47.59 72 ASP A O 1
ATOM 574 N N . VAL A 1 73 ? 8.654 -15.035 -16.985 1.00 47.25 73 VAL A N 1
ATOM 575 C CA . VAL A 1 73 ? 8.744 -16.434 -17.461 1.00 47.25 73 VAL A CA 1
ATOM 576 C C . VAL A 1 73 ? 9.093 -16.499 -18.965 1.00 47.25 73 VAL A C 1
ATOM 578 O O . VAL A 1 73 ? 9.332 -17.578 -19.507 1.00 47.25 73 VAL A O 1
ATOM 581 N N . SER A 1 74 ? 9.164 -15.374 -19.689 1.00 42.19 74 SER A N 1
ATOM 582 C CA . SER A 1 74 ? 9.453 -15.357 -21.128 1.00 42.19 74 SER A CA 1
ATOM 583 C C . SER A 1 74 ? 10.137 -14.056 -21.591 1.00 42.19 74 SER A C 1
ATOM 585 O O . SER A 1 74 ? 9.462 -13.049 -21.742 1.00 42.19 74 SER A O 1
ATOM 587 N N . TYR A 1 75 ? 11.432 -14.155 -21.948 1.00 38.41 75 TYR A N 1
ATOM 588 C CA . TYR A 1 75 ? 12.293 -13.172 -22.656 1.00 38.41 75 TYR A CA 1
ATOM 589 C C . TYR A 1 75 ? 12.809 -11.966 -21.831 1.00 38.41 75 TYR A C 1
ATOM 591 O O . TYR A 1 75 ? 12.031 -11.266 -21.219 1.00 38.41 75 TYR A O 1
ATOM 599 N N . PHE A 1 76 ? 14.101 -11.597 -21.820 1.00 39.09 76 PHE A N 1
ATOM 600 C CA . PHE A 1 76 ? 14.970 -11.383 -22.987 1.00 39.09 76 PHE A CA 1
ATOM 601 C C . PHE A 1 76 ? 16.472 -11.388 -22.588 1.00 39.09 76 PHE A C 1
ATOM 603 O O . PHE A 1 76 ? 16.898 -10.649 -21.703 1.00 39.09 76 PHE A O 1
ATOM 610 N N . LYS A 1 77 ? 17.303 -12.194 -23.273 1.00 47.41 77 LYS A N 1
ATOM 611 C CA . LYS A 1 77 ? 18.775 -12.071 -23.262 1.00 47.41 77 LYS A CA 1
ATOM 612 C C . LYS A 1 77 ? 19.178 -10.858 -24.109 1.00 47.41 77 LYS A C 1
ATOM 614 O O . LYS A 1 77 ? 18.990 -10.890 -25.321 1.00 47.41 77 LYS A O 1
ATOM 619 N N . ALA A 1 78 ? 19.825 -9.868 -23.505 1.00 39.94 78 ALA A N 1
ATOM 620 C CA . ALA A 1 78 ? 20.708 -8.932 -24.198 1.00 39.94 78 ALA A CA 1
ATOM 621 C C . ALA A 1 78 ? 21.838 -8.527 -23.238 1.00 39.94 78 ALA A C 1
ATOM 623 O O . ALA A 1 78 ? 21.589 -7.826 -22.269 1.00 39.94 78 ALA A O 1
ATOM 624 N N . GLY A 1 79 ? 23.052 -9.032 -23.492 1.00 44.75 79 GLY A N 1
ATOM 625 C CA . GLY A 1 79 ? 24.315 -8.569 -22.896 1.00 44.75 79 GLY A CA 1
ATOM 626 C C . GLY A 1 79 ? 24.376 -8.478 -21.364 1.00 44.75 79 GLY A C 1
ATOM 627 O O . GLY A 1 79 ? 24.148 -7.420 -20.796 1.00 44.75 79 GLY A O 1
ATOM 628 N N . ASP A 1 80 ? 24.778 -9.568 -20.710 1.00 48.69 80 ASP A N 1
ATOM 629 C CA . ASP A 1 80 ? 25.430 -9.576 -19.385 1.00 48.69 80 ASP A CA 1
ATOM 630 C C . ASP A 1 80 ? 24.686 -9.113 -18.118 1.00 48.69 80 ASP A C 1
ATOM 632 O O . ASP A 1 80 ? 25.315 -8.944 -17.074 1.00 48.69 80 ASP A O 1
ATOM 636 N N . LEU A 1 81 ? 23.353 -9.061 -18.098 1.00 46.94 81 LEU A N 1
ATOM 637 C CA . LEU A 1 81 ? 22.602 -9.014 -16.832 1.00 46.94 81 LEU A CA 1
ATOM 638 C C . LEU A 1 81 ? 21.634 -10.188 -16.729 1.00 46.94 81 LEU A C 1
ATOM 640 O O . LEU A 1 81 ? 20.469 -10.119 -17.105 1.00 46.94 81 LEU A O 1
ATOM 644 N N . THR A 1 82 ? 22.133 -11.297 -16.183 1.00 46.12 82 THR A N 1
ATOM 645 C CA . THR A 1 82 ? 21.258 -12.380 -15.725 1.00 46.12 82 THR A CA 1
ATOM 646 C C . THR A 1 82 ? 20.649 -11.929 -14.398 1.00 46.12 82 THR A C 1
ATOM 648 O O . THR A 1 82 ? 21.280 -12.061 -13.348 1.00 46.12 82 THR A O 1
ATOM 651 N N . VAL A 1 83 ? 19.441 -11.362 -14.417 1.00 50.28 83 VAL A N 1
ATOM 652 C CA . VAL A 1 83 ? 18.690 -11.138 -13.176 1.00 50.28 83 VAL A CA 1
ATOM 653 C C . VAL A 1 83 ? 18.305 -12.517 -12.647 1.00 50.28 83 VAL A C 1
ATOM 655 O O . VAL A 1 83 ? 17.456 -13.212 -13.192 1.00 50.28 83 VAL A O 1
ATOM 658 N N . SER A 1 84 ? 19.032 -12.991 -11.636 1.00 48.66 84 SER A N 1
ATOM 659 C CA . SER A 1 84 ? 18.736 -14.283 -11.020 1.00 48.66 84 SER A CA 1
ATOM 660 C C . SER A 1 84 ? 17.371 -14.221 -10.320 1.00 48.66 84 SER A C 1
ATOM 662 O O . SER A 1 84 ? 17.100 -13.243 -9.621 1.00 48.66 84 SER A O 1
ATOM 664 N N . LYS A 1 85 ? 16.568 -15.294 -10.395 1.00 51.03 85 LYS A N 1
ATOM 665 C CA . LYS A 1 85 ? 15.303 -15.472 -9.639 1.00 51.03 85 LYS A CA 1
ATOM 666 C C . LYS A 1 85 ? 15.387 -15.093 -8.150 1.00 51.03 85 LYS A C 1
ATOM 668 O O . LYS A 1 85 ? 14.382 -14.752 -7.536 1.00 51.03 85 LYS A O 1
ATOM 673 N N . SER A 1 86 ? 16.587 -15.136 -7.563 1.00 56.44 86 SER A N 1
ATOM 674 C CA . SER A 1 86 ? 16.837 -14.729 -6.176 1.00 56.44 86 SER A CA 1
ATOM 675 C C . SER A 1 86 ? 16.589 -13.238 -5.905 1.00 56.44 86 SER A C 1
ATOM 677 O O . SER A 1 86 ? 16.412 -12.855 -4.754 1.00 56.44 86 SER A O 1
ATOM 679 N N . SER A 1 87 ? 16.590 -12.387 -6.933 1.00 58.72 87 SER A N 1
ATOM 680 C CA . SER A 1 87 ? 16.323 -10.951 -6.808 1.00 58.72 87 SER A CA 1
ATOM 681 C C . SER A 1 87 ? 14.824 -10.638 -6.827 1.00 58.72 87 SER A C 1
ATOM 683 O O . SER A 1 87 ? 14.374 -9.779 -6.075 1.00 58.72 87 SER A O 1
ATOM 685 N N . GLU A 1 88 ? 14.029 -11.360 -7.619 1.00 59.38 88 GLU A N 1
ATOM 686 C CA . GLU A 1 88 ? 12.567 -11.189 -7.696 1.00 59.38 88 GLU A CA 1
ATOM 687 C C . GLU A 1 88 ? 11.865 -11.619 -6.404 1.00 59.38 88 GLU A C 1
ATOM 689 O O . GLU A 1 88 ? 10.976 -10.917 -5.904 1.00 59.38 88 GLU A O 1
ATOM 694 N N . SER A 1 89 ? 12.309 -12.740 -5.817 1.00 68.00 89 SER A N 1
ATOM 695 C CA . SER A 1 89 ? 11.825 -13.175 -4.504 1.00 68.00 89 SER A CA 1
ATOM 696 C C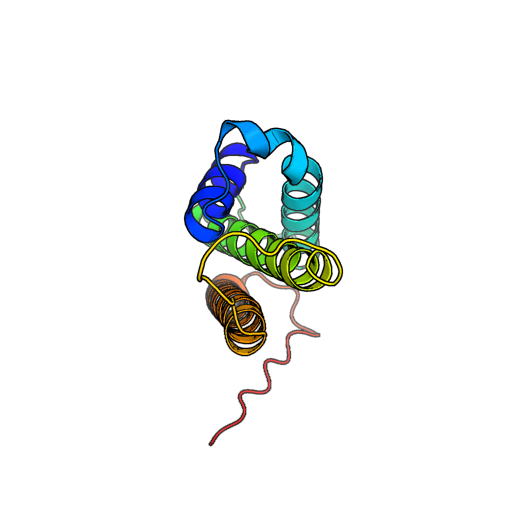 . SER A 1 89 ? 12.123 -12.112 -3.443 1.00 68.00 89 SER A C 1
ATOM 698 O O . SER A 1 89 ? 11.237 -11.754 -2.672 1.00 68.00 89 SER A O 1
ATOM 700 N N . LYS A 1 90 ? 13.311 -11.488 -3.490 1.00 78.81 90 LYS A N 1
ATOM 701 C CA . LYS A 1 90 ? 13.694 -10.387 -2.589 1.00 78.81 90 LYS A CA 1
ATOM 702 C C . LYS A 1 90 ? 12.842 -9.129 -2.777 1.00 78.81 90 LYS A C 1
ATOM 704 O O . LYS A 1 90 ? 12.515 -8.479 -1.786 1.00 78.81 90 LYS A O 1
ATOM 709 N N . VAL A 1 91 ? 12.465 -8.769 -4.008 1.00 85.00 91 VAL A N 1
ATOM 710 C CA . VAL A 1 91 ? 11.572 -7.619 -4.264 1.00 85.00 91 VAL A CA 1
ATOM 711 C C . VAL A 1 91 ? 10.190 -7.879 -3.672 1.00 85.00 91 VAL A C 1
ATOM 713 O O . VAL A 1 91 ? 9.654 -7.028 -2.962 1.00 85.00 91 VAL A O 1
ATOM 716 N N . THR A 1 92 ? 9.636 -9.070 -3.899 1.00 88.88 92 THR A N 1
ATOM 717 C CA . THR A 1 92 ? 8.324 -9.452 -3.361 1.00 88.88 92 THR A CA 1
ATOM 718 C C . THR A 1 92 ? 8.340 -9.514 -1.832 1.00 88.88 92 THR A C 1
ATOM 720 O O . THR A 1 92 ? 7.460 -8.948 -1.183 1.00 88.88 92 THR A O 1
ATOM 723 N N . GLU A 1 93 ? 9.368 -10.122 -1.235 1.00 89.25 93 GLU A N 1
ATOM 724 C CA . GLU A 1 93 ? 9.557 -10.196 0.220 1.00 89.25 93 GLU A CA 1
ATOM 725 C C . GLU A 1 93 ? 9.714 -8.812 0.863 1.00 89.25 93 GLU A C 1
ATOM 727 O O . GLU A 1 93 ? 9.113 -8.533 1.909 1.00 89.25 93 GLU A O 1
ATOM 732 N N . ARG A 1 94 ? 10.479 -7.913 0.229 1.00 90.81 94 ARG A N 1
ATOM 733 C CA . ARG A 1 94 ? 10.635 -6.523 0.677 1.00 90.81 94 ARG A CA 1
ATOM 734 C C . ARG A 1 94 ? 9.318 -5.762 0.588 1.00 90.81 94 ARG A C 1
ATOM 736 O O . ARG A 1 94 ? 8.943 -5.095 1.550 1.00 90.81 94 ARG A O 1
ATOM 743 N N . ALA A 1 95 ? 8.609 -5.870 -0.535 1.00 94.06 95 ALA A N 1
ATOM 744 C CA . ALA A 1 95 ? 7.317 -5.220 -0.734 1.00 94.06 95 ALA A CA 1
ATOM 745 C C . ALA A 1 95 ? 6.285 -5.701 0.292 1.00 94.06 95 ALA A C 1
ATOM 747 O O . ALA A 1 95 ? 5.592 -4.889 0.907 1.00 94.06 95 ALA A O 1
ATOM 748 N N . TYR A 1 96 ? 6.252 -7.012 0.546 1.00 93.62 96 TYR A N 1
ATOM 749 C CA . TYR A 1 96 ? 5.421 -7.601 1.585 1.00 93.62 96 TYR A CA 1
ATOM 750 C C . TYR A 1 96 ? 5.793 -7.054 2.966 1.00 93.62 96 TYR A C 1
ATOM 752 O O . TYR A 1 96 ? 4.919 -6.640 3.718 1.00 93.62 96 TYR A O 1
ATOM 760 N N . SER A 1 97 ? 7.083 -6.990 3.304 1.00 94.75 97 SER A N 1
ATOM 761 C CA . SER A 1 97 ? 7.546 -6.474 4.600 1.00 94.75 97 SER A CA 1
ATOM 762 C C . SER A 1 97 ? 7.168 -5.007 4.824 1.00 94.75 97 SER A C 1
ATOM 764 O O . SER A 1 97 ? 6.622 -4.687 5.878 1.00 94.75 97 SER A O 1
ATOM 766 N N . LEU A 1 98 ? 7.332 -4.150 3.812 1.00 95.81 98 LEU A N 1
ATOM 767 C CA . LEU A 1 98 ? 6.904 -2.745 3.859 1.00 95.81 98 LEU A CA 1
ATOM 768 C C . LEU A 1 98 ? 5.387 -2.595 4.021 1.00 95.81 98 LEU A C 1
ATOM 770 O O . LEU A 1 98 ? 4.916 -1.732 4.769 1.00 95.81 98 LEU A O 1
ATOM 774 N N . TRP A 1 99 ? 4.607 -3.437 3.336 1.00 96.44 99 TRP A N 1
ATOM 775 C CA . TRP A 1 99 ? 3.159 -3.454 3.516 1.00 96.44 99 TRP A CA 1
ATOM 776 C C . TRP A 1 99 ? 2.786 -3.857 4.943 1.00 96.44 99 TRP A C 1
ATOM 778 O O . TRP A 1 99 ? 1.994 -3.161 5.574 1.00 96.44 99 TRP A O 1
ATOM 788 N N . LYS A 1 100 ? 3.413 -4.903 5.498 1.00 95.00 100 LYS A N 1
ATOM 789 C CA . LYS A 1 100 ? 3.195 -5.325 6.891 1.00 95.00 100 LYS A CA 1
ATOM 790 C C . LYS A 1 100 ? 3.504 -4.219 7.897 1.00 95.00 100 LYS A C 1
ATOM 792 O O . LYS A 1 1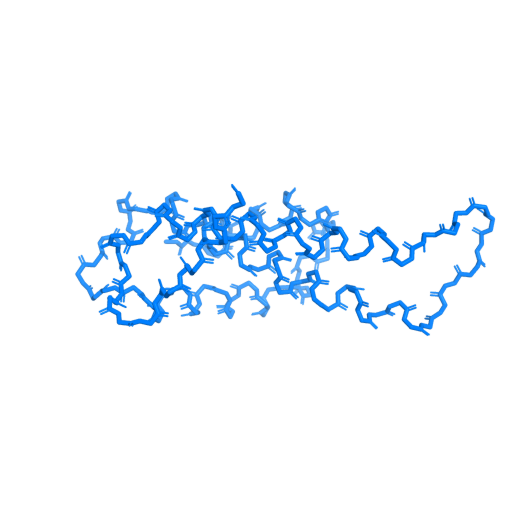00 ? 2.761 -4.060 8.861 1.00 95.00 100 LYS A O 1
ATOM 797 N N . GLU A 1 101 ? 4.579 -3.462 7.695 1.00 95.44 101 GLU A N 1
ATOM 798 C CA . GLU A 1 101 ? 4.923 -2.317 8.547 1.00 95.44 101 GLU A CA 1
ATOM 799 C C . GLU A 1 101 ? 3.854 -1.225 8.482 1.00 95.44 101 GLU A C 1
ATOM 801 O O . GLU A 1 101 ? 3.318 -0.839 9.519 1.00 95.44 101 GLU A O 1
ATOM 806 N N . SER A 1 102 ? 3.446 -0.825 7.274 1.00 95.44 102 SER A N 1
ATOM 807 C CA . SER A 1 102 ? 2.365 0.159 7.099 1.00 95.44 102 SER A CA 1
ATOM 808 C C . SER A 1 102 ? 1.047 -0.320 7.717 1.00 95.44 102 SER A C 1
ATOM 810 O O . SER A 1 102 ? 0.252 0.471 8.217 1.00 95.44 102 SER A O 1
ATOM 812 N N . LEU A 1 103 ? 0.807 -1.631 7.700 1.00 92.56 103 LEU A N 1
ATOM 813 C CA . LEU A 1 103 ? -0.391 -2.236 8.270 1.00 92.56 103 LEU A CA 1
ATOM 814 C C . LEU A 1 103 ? -0.398 -2.185 9.795 1.00 92.56 103 LEU A C 1
ATOM 816 O O . LEU A 1 103 ? -1.437 -1.914 10.393 1.00 92.56 103 LEU A O 1
ATOM 820 N N . LYS A 1 104 ? 0.765 -2.385 10.427 1.00 92.75 104 LYS A N 1
ATOM 821 C CA . LYS A 1 104 ? 0.937 -2.190 11.874 1.00 92.75 104 LYS A CA 1
ATOM 822 C C . LYS A 1 104 ? 0.650 -0.742 12.273 1.00 92.75 104 LYS A C 1
ATOM 824 O O . LYS A 1 104 ? -0.019 -0.521 13.278 1.00 92.75 104 LYS A O 1
ATOM 829 N N . GLU A 1 105 ? 1.090 0.230 11.474 1.00 94.00 105 GLU A N 1
ATOM 830 C CA . GLU A 1 105 ? 0.839 1.656 11.733 1.00 94.00 105 GLU A CA 1
ATOM 831 C C . GLU A 1 105 ? -0.655 2.012 11.709 1.00 94.00 105 GLU A C 1
ATOM 833 O O . GLU A 1 105 ? -1.102 2.869 12.473 1.00 94.00 105 GLU A O 1
ATOM 838 N N . ILE A 1 106 ? -1.444 1.332 10.870 1.00 94.00 106 ILE A N 1
ATOM 839 C CA . ILE A 1 106 ? -2.896 1.544 10.782 1.00 94.00 106 ILE A CA 1
ATOM 840 C C . ILE A 1 106 ? -3.714 0.538 11.599 1.00 94.00 106 ILE A C 1
ATOM 842 O O . ILE A 1 106 ? -4.940 0.606 11.569 1.00 94.00 106 ILE A O 1
ATOM 846 N N . ALA A 1 107 ? -3.086 -0.365 12.361 1.00 91.81 107 ALA A N 1
ATOM 847 C CA . ALA A 1 107 ? -3.771 -1.477 13.029 1.00 91.81 107 ALA A CA 1
ATOM 848 C C . ALA A 1 107 ? -4.927 -1.016 13.932 1.00 91.81 107 ALA A C 1
ATOM 850 O O . ALA A 1 107 ? -6.013 -1.596 13.902 1.00 91.81 107 ALA A O 1
ATOM 851 N N . ARG A 1 108 ? -4.745 0.096 14.660 1.00 90.12 108 ARG A N 1
ATOM 852 C CA . ARG A 1 108 ? -5.780 0.706 15.522 1.00 90.12 108 ARG A CA 1
ATOM 853 C C . ARG A 1 108 ? -7.052 1.127 14.770 1.00 90.12 108 ARG A C 1
ATOM 855 O O . ARG A 1 108 ? -8.122 1.214 15.375 1.00 90.12 108 ARG A O 1
ATOM 862 N N . PHE A 1 109 ? -6.935 1.356 13.463 1.00 92.06 109 PHE A N 1
ATOM 863 C CA . PHE A 1 109 ? -8.018 1.748 12.564 1.00 92.06 109 PHE A CA 1
ATOM 864 C C . PHE A 1 109 ? -8.686 0.563 11.873 1.00 92.06 109 PHE A C 1
ATOM 866 O O . PHE A 1 109 ? -9.672 0.770 11.178 1.00 92.06 109 PHE A O 1
ATOM 873 N N . THR A 1 110 ? -8.170 -0.658 12.021 1.00 90.50 110 THR A N 1
ATOM 874 C CA . THR A 1 110 ? -8.696 -1.828 11.304 1.00 90.50 110 THR A CA 1
ATOM 875 C C . THR A 1 110 ? -9.805 -2.537 12.079 1.00 90.50 110 THR A C 1
ATOM 877 O O . THR A 1 110 ? -9.808 -2.546 13.313 1.00 90.50 110 THR A O 1
ATOM 880 N N . LYS A 1 111 ? -10.765 -3.132 11.360 1.00 88.00 111 LYS A N 1
ATOM 881 C CA . LYS A 1 111 ? -11.805 -3.998 11.931 1.00 88.00 111 LYS A CA 1
ATOM 882 C C . LYS A 1 111 ? -11.113 -5.219 12.550 1.00 88.00 111 LYS A C 1
ATOM 884 O O . LYS A 1 111 ? -10.675 -6.127 11.852 1.00 88.00 111 LYS A O 1
ATOM 889 N N . SER A 1 112 ? -10.940 -5.195 13.867 1.00 66.06 112 SER A N 1
ATOM 890 C CA . SER A 1 112 ? -10.255 -6.235 14.637 1.00 66.06 112 SER A CA 1
ATOM 891 C C . SER A 1 112 ? -11.030 -7.557 14.572 1.00 66.06 112 SER A C 1
ATOM 893 O O . SER A 1 112 ? -11.946 -7.761 15.361 1.00 66.06 112 SER A O 1
ATOM 895 N N . SER A 1 113 ? -10.666 -8.454 13.651 1.00 50.53 113 SER A N 1
ATOM 896 C CA . SER A 1 113 ? -10.933 -9.899 13.795 1.00 50.53 113 SER A CA 1
ATOM 897 C C . SER A 1 113 ? -9.957 -10.809 13.037 1.00 50.53 113 SER A C 1
ATOM 899 O O . SER A 1 113 ? -9.633 -11.857 13.578 1.00 50.53 113 SER A O 1
ATOM 901 N N . ASP A 1 114 ? -9.373 -10.395 11.903 1.00 48.75 114 ASP A N 1
ATOM 902 C CA . ASP A 1 114 ? -8.561 -11.329 11.085 1.00 48.75 114 ASP A CA 1
ATOM 903 C C . ASP A 1 114 ? -7.085 -10.944 10.880 1.00 48.75 114 ASP A C 1
ATOM 905 O O . ASP A 1 114 ? -6.336 -11.660 10.214 1.00 48.75 114 ASP A O 1
ATOM 909 N N . PHE A 1 115 ? -6.608 -9.844 11.472 1.00 52.94 115 PHE A N 1
ATOM 910 C CA . PHE A 1 115 ? -5.218 -9.399 11.302 1.00 52.94 115 PHE A CA 1
ATOM 911 C C . PHE A 1 115 ? -4.230 -10.139 12.222 1.00 52.94 115 PHE A C 1
ATOM 913 O O . PHE A 1 115 ? -3.529 -9.546 13.042 1.00 52.94 115 PHE A O 1
ATOM 920 N N . TYR A 1 116 ? -4.143 -11.464 12.077 1.00 47.47 116 TYR A N 1
ATOM 921 C CA . TYR A 1 116 ? -3.097 -12.270 12.708 1.00 47.47 116 TYR A CA 1
ATOM 922 C C . TYR A 1 116 ? -1.770 -12.107 11.959 1.00 47.47 116 TYR A C 1
ATOM 924 O O . TYR A 1 116 ? -1.371 -12.933 11.137 1.00 47.47 116 TYR A O 1
ATOM 932 N N . PHE A 1 117 ? -1.013 -11.071 12.314 1.00 53.06 117 PHE A N 1
ATOM 933 C CA . PHE A 1 117 ? 0.434 -11.127 12.154 1.00 53.06 117 PHE A CA 1
ATOM 934 C C . PHE A 1 117 ? 0.990 -12.090 13.199 1.00 53.06 117 PHE A C 1
ATOM 936 O O . PHE A 1 117 ? 1.403 -11.671 14.279 1.00 53.06 117 PHE A O 1
ATOM 943 N N . LYS A 1 118 ? 1.027 -13.393 12.887 1.00 39.72 118 LYS A N 1
ATOM 944 C CA . LYS A 1 118 ? 1.961 -14.292 13.572 1.00 39.72 118 LYS A CA 1
ATOM 945 C C . LYS A 1 118 ? 3.368 -13.798 13.239 1.00 39.72 118 LYS A C 1
ATOM 947 O O . LYS A 1 118 ? 3.936 -14.141 12.205 1.00 39.72 118 LYS A O 1
ATOM 952 N N . GLY A 1 119 ? 3.900 -12.928 14.095 1.00 40.06 119 GLY A N 1
ATOM 953 C CA . GLY A 1 119 ? 5.332 -12.725 14.193 1.00 40.06 119 GLY A CA 1
ATOM 954 C C . GLY A 1 119 ? 5.934 -14.088 14.488 1.00 40.06 119 GLY A C 1
ATOM 955 O O . GLY A 1 119 ? 5.613 -14.697 15.505 1.00 40.06 119 GLY A O 1
ATOM 956 N N . VAL A 1 120 ? 6.730 -14.606 13.559 1.00 38.34 120 VAL A N 1
ATOM 957 C CA . VAL A 1 120 ? 7.621 -15.712 13.881 1.00 38.34 120 VAL A CA 1
ATOM 958 C C . VAL A 1 120 ? 8.676 -15.099 14.790 1.00 38.34 120 VAL A C 1
ATOM 960 O O . VAL A 1 120 ? 9.528 -14.343 14.328 1.00 38.34 120 VAL A O 1
ATOM 963 N N . SER A 1 121 ? 8.536 -15.336 16.090 1.00 39.69 121 SER A N 1
ATOM 964 C CA . SER A 1 121 ? 9.621 -15.166 17.046 1.00 39.69 121 SER A CA 1
ATO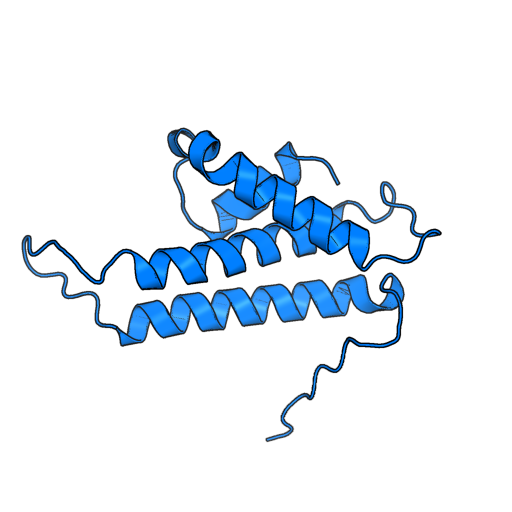M 965 C C . SER A 1 121 ? 10.723 -16.138 16.626 1.00 39.69 121 SER A C 1
ATOM 967 O O . SER A 1 121 ? 10.472 -17.344 16.587 1.00 39.69 121 SER A O 1
ATOM 969 N N . VAL A 1 122 ? 11.884 -15.610 16.241 1.00 38.56 122 VAL A N 1
ATOM 970 C CA . VAL A 1 122 ? 13.124 -16.386 16.099 1.00 38.56 122 VAL A CA 1
ATOM 971 C C . VAL A 1 122 ? 13.884 -16.275 17.408 1.00 38.56 122 VAL A C 1
ATOM 973 O O . VAL A 1 122 ? 13.926 -15.141 17.938 1.00 38.56 122 VAL A O 1
#

pLDDT: mean 82.11, std 20.45, range [38.34, 98.12]

Organism: NCBI:txid2564099

Radius of gyration: 16.08 Å; chains: 1; bounding box: 42×30×41 Å

Secondary structure (DSSP, 8-state):
--HHHHHHHHHHHH---GGGHHHHHHHHHHHHHHHHHHB-TT--TTTTHHHHHHHHHHHHHHHHHHHHHHHTSS----SS----HHHHHHHHHHHHHHHHHHHHHTGGGB-TTS--------